Protein AF-A0A9N9IIT7-F1 (afdb_monomer)

Secondary structure (DSSP, 8-state):
-EEEE-HHHHHHSTTHHHHHHHHHHHTT-S-TT---EEE--TTHHHHHHH-TTS-HHHHHHHHHHHHHHHHHTTPEEE--GGGS-TT-SSHHHHHHHHHHHHHHHHTTT-S-EEEE--TTTS-----TT---

Radius of gyration: 14.27 Å; Cα contacts (8 Å, |Δi|>4): 153; chains: 1; bounding box: 38×34×34 Å

Structure (mmCIF, N/CA/C/O backbone):
data_AF-A0A9N9IIT7-F1
#
_entry.id   AF-A0A9N9IIT7-F1
#
loop_
_atom_site.group_PDB
_atom_site.id
_atom_site.type_symbol
_atom_site.label_atom_id
_atom_site.label_alt_id
_atom_site.label_comp_id
_atom_site.label_asym_id
_atom_site.label_entity_id
_atom_site.label_seq_id
_atom_site.pdbx_PDB_ins_code
_atom_site.Cartn_x
_atom_site.Cartn_y
_atom_site.Cartn_z
_atom_site.occupancy
_atom_site.B_iso_or_equiv
_atom_site.auth_seq_id
_atom_site.auth_comp_id
_atom_site.auth_asym_id
_atom_site.auth_atom_id
_atom_site.pdbx_PDB_model_num
ATOM 1 N N . GLY A 1 1 ? -7.795 1.533 10.669 1.00 76.94 1 GLY A N 1
ATOM 2 C CA . GLY A 1 1 ? -8.201 1.004 9.347 1.00 76.94 1 GLY A CA 1
ATOM 3 C C . GLY A 1 1 ? -7.106 0.129 8.768 1.00 76.94 1 GLY A C 1
ATOM 4 O O . GLY A 1 1 ? -6.193 -0.244 9.500 1.00 76.94 1 GLY A O 1
ATOM 5 N N . LEU A 1 2 ? -7.207 -0.245 7.498 1.00 82.62 2 LEU A N 1
ATOM 6 C CA . LEU A 1 2 ? -6.124 -0.860 6.728 1.00 82.62 2 LEU A CA 1
ATOM 7 C C . LEU A 1 2 ? -5.918 -0.042 5.454 1.00 82.62 2 LEU A C 1
ATOM 9 O O . LEU A 1 2 ? -6.888 0.209 4.743 1.00 82.62 2 LEU A O 1
ATOM 13 N N . VAL A 1 3 ? -4.682 0.350 5.171 1.00 81.50 3 VAL A N 1
ATOM 14 C CA . VAL A 1 3 ? -4.304 0.946 3.886 1.00 81.50 3 VAL A CA 1
ATOM 15 C C . VAL A 1 3 ? -3.269 0.061 3.199 1.00 81.50 3 VAL A C 1
ATOM 17 O O . VAL A 1 3 ? -2.358 -0.420 3.863 1.00 81.50 3 VAL A O 1
ATOM 20 N N . ALA A 1 4 ? -3.410 -0.179 1.902 1.00 86.12 4 ALA A N 1
ATOM 21 C CA . ALA A 1 4 ? -2.411 -0.835 1.063 1.00 86.12 4 ALA A CA 1
ATOM 22 C C . ALA A 1 4 ? -2.046 0.092 -0.097 1.00 86.12 4 ALA A C 1
ATOM 24 O O . ALA A 1 4 ? -2.926 0.757 -0.642 1.00 86.12 4 ALA A O 1
ATOM 25 N N . ILE A 1 5 ? -0.764 0.149 -0.455 1.00 82.25 5 ILE A N 1
ATOM 26 C CA . ILE A 1 5 ? -0.276 0.977 -1.560 1.00 82.25 5 ILE A CA 1
ATOM 27 C C . ILE A 1 5 ? 0.731 0.210 -2.414 1.00 82.25 5 ILE A C 1
ATOM 29 O O . ILE A 1 5 ? 1.648 -0.396 -1.861 1.00 82.25 5 ILE A O 1
ATOM 33 N N . THR A 1 6 ? 0.562 0.237 -3.737 1.00 84.44 6 THR A N 1
ATOM 34 C CA . THR A 1 6 ? 1.484 -0.423 -4.672 1.00 84.44 6 THR A CA 1
ATOM 35 C C . THR A 1 6 ? 2.755 0.398 -4.883 1.00 84.44 6 THR A C 1
ATOM 37 O O . THR A 1 6 ? 2.774 1.625 -4.718 1.00 84.44 6 THR A O 1
ATOM 40 N N . SER A 1 7 ? 3.838 -0.264 -5.296 1.00 80.19 7 SER A N 1
ATOM 41 C CA . SER A 1 7 ? 5.079 0.420 -5.682 1.00 80.19 7 SER A CA 1
ATOM 42 C C . SER A 1 7 ? 4.861 1.406 -6.836 1.00 80.19 7 SER A C 1
ATOM 44 O O . SER A 1 7 ? 5.379 2.522 -6.792 1.00 80.19 7 SER A O 1
ATOM 46 N N . ALA A 1 8 ? 4.045 1.045 -7.830 1.00 78.56 8 ALA A N 1
ATOM 47 C CA . ALA A 1 8 ? 3.706 1.912 -8.958 1.00 78.56 8 ALA A CA 1
ATOM 48 C C . ALA A 1 8 ? 3.023 3.216 -8.505 1.00 78.56 8 ALA A C 1
ATOM 50 O O . ALA A 1 8 ? 3.427 4.303 -8.924 1.00 78.56 8 ALA A O 1
ATOM 51 N N . ALA A 1 9 ? 2.051 3.135 -7.589 1.00 78.69 9 ALA A N 1
ATOM 52 C CA . ALA A 1 9 ? 1.364 4.310 -7.053 1.00 78.69 9 ALA A CA 1
ATOM 53 C C . ALA A 1 9 ? 2.315 5.251 -6.293 1.00 78.69 9 ALA A C 1
ATOM 55 O O . ALA A 1 9 ? 2.225 6.473 -6.443 1.00 78.69 9 ALA A O 1
ATOM 56 N N . LEU A 1 10 ? 3.260 4.689 -5.530 1.00 78.50 10 LEU A N 1
ATOM 57 C CA . LEU A 1 10 ? 4.306 5.452 -4.839 1.00 78.50 10 LEU A CA 1
ATOM 58 C C . LEU A 1 10 ? 5.263 6.162 -5.800 1.00 78.50 10 LEU A C 1
ATOM 60 O O . LEU A 1 10 ? 5.698 7.276 -5.522 1.00 78.50 10 LEU A O 1
ATOM 64 N N . LEU A 1 11 ? 5.619 5.520 -6.912 1.00 76.50 11 LEU A N 1
ATOM 65 C CA . LEU A 1 11 ? 6.559 6.074 -7.890 1.00 76.50 11 LEU A CA 1
ATOM 66 C C . LEU A 1 11 ? 5.919 7.166 -8.756 1.00 76.50 11 LEU A C 1
ATOM 68 O O . LEU A 1 11 ? 6.586 8.150 -9.089 1.00 76.50 11 LEU A O 1
ATOM 72 N N . ASN A 1 12 ? 4.642 6.995 -9.105 1.00 73.31 12 ASN A N 1
ATOM 73 C CA . ASN A 1 12 ? 3.912 7.888 -10.005 1.00 73.31 12 ASN A CA 1
ATOM 74 C C . ASN A 1 12 ? 3.328 9.119 -9.300 1.00 73.31 12 ASN A C 1
ATOM 76 O O . ASN A 1 12 ? 3.067 10.127 -9.955 1.00 73.31 12 ASN A O 1
ATOM 80 N N . THR A 1 13 ? 3.149 9.066 -7.979 1.00 67.94 13 THR 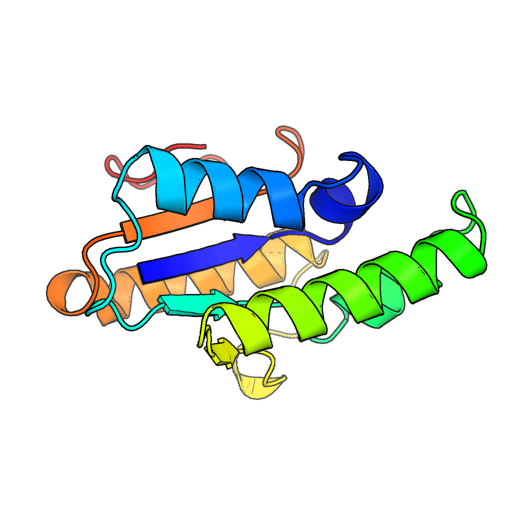A N 1
ATOM 81 C CA . THR A 1 13 ? 2.548 10.162 -7.213 1.00 67.94 13 THR A CA 1
ATOM 82 C C . THR A 1 13 ? 3.598 10.808 -6.317 1.00 67.94 13 THR A C 1
ATOM 84 O O . THR A 1 13 ? 4.031 10.245 -5.314 1.00 67.94 13 THR A O 1
ATOM 87 N N . GLU A 1 14 ? 4.023 12.019 -6.668 1.00 63.97 14 GLU A N 1
ATOM 88 C CA . GLU A 1 14 ? 4.897 12.808 -5.802 1.00 63.97 14 GLU A CA 1
ATOM 89 C C . GLU A 1 14 ? 4.161 13.155 -4.500 1.00 63.97 14 GLU A C 1
ATOM 91 O O . GLU A 1 14 ? 2.992 13.546 -4.528 1.00 63.97 14 GLU A O 1
ATOM 96 N N . GLU A 1 15 ? 4.820 12.949 -3.356 1.00 67.62 15 GLU A N 1
ATOM 97 C CA . GLU A 1 15 ? 4.206 13.071 -2.026 1.00 67.62 15 GLU A CA 1
ATOM 98 C C . GLU A 1 15 ? 2.958 12.180 -1.824 1.00 67.62 15 GLU A C 1
ATOM 100 O O . GLU A 1 15 ? 2.092 12.529 -1.019 1.00 67.62 15 GLU A O 1
ATOM 105 N N . ALA A 1 16 ? 2.822 11.041 -2.531 1.00 68.31 16 ALA A N 1
ATOM 106 C CA . ALA A 1 16 ? 1.650 10.154 -2.418 1.00 68.31 16 ALA A CA 1
ATOM 107 C C . ALA A 1 16 ? 1.302 9.884 -0.956 1.00 68.31 16 ALA A C 1
ATOM 109 O O . ALA A 1 16 ? 0.183 10.097 -0.508 1.00 68.31 16 ALA A O 1
ATOM 110 N N . ILE A 1 17 ? 2.316 9.467 -0.206 1.00 68.88 17 ILE A N 1
ATOM 111 C CA . ILE A 1 17 ? 2.229 9.048 1.186 1.00 68.88 17 ILE A CA 1
ATOM 112 C C . ILE A 1 17 ? 1.724 10.196 2.045 1.00 68.88 17 ILE A C 1
ATOM 114 O O . ILE A 1 17 ? 0.725 10.052 2.749 1.00 68.88 17 ILE A O 1
ATOM 118 N N . LYS A 1 18 ? 2.393 11.346 1.953 1.00 69.19 18 LYS A N 1
ATOM 119 C CA . LYS A 1 18 ? 2.008 12.554 2.670 1.00 69.19 18 LYS A CA 1
ATOM 120 C C . LYS A 1 18 ? 0.575 12.962 2.332 1.00 69.19 18 LYS A C 1
ATOM 122 O O . LYS A 1 18 ? -0.218 13.113 3.250 1.00 69.19 18 LYS A O 1
ATOM 127 N N . ARG A 1 19 ? 0.198 13.018 1.051 1.00 70.38 19 ARG A N 1
ATOM 128 C CA . ARG A 1 19 ? -1.164 13.377 0.614 1.00 70.38 19 ARG A CA 1
ATOM 129 C C . ARG A 1 19 ? -2.227 12.396 1.092 1.00 70.38 19 ARG A C 1
ATOM 131 O O . ARG A 1 19 ? -3.286 12.826 1.528 1.00 70.38 19 ARG A O 1
ATOM 138 N N . ILE A 1 20 ? -1.962 11.095 1.030 1.00 69.56 20 ILE A N 1
ATOM 139 C CA . ILE A 1 20 ? -2.881 10.050 1.500 1.00 69.56 20 ILE A CA 1
ATOM 140 C C . ILE A 1 20 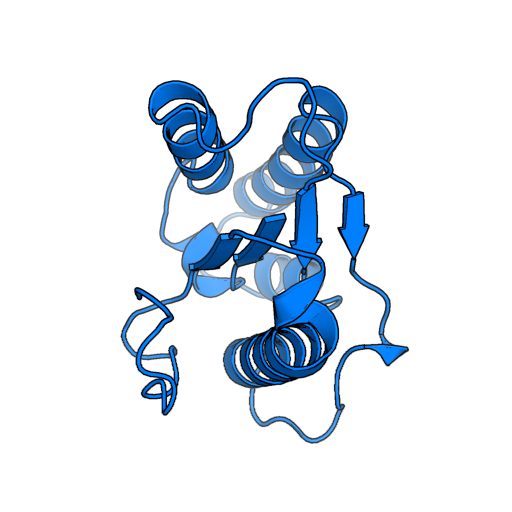? -3.163 10.239 2.983 1.00 69.56 20 ILE A C 1
ATOM 142 O O . ILE A 1 20 ? -4.314 10.234 3.418 1.00 69.56 20 ILE A O 1
ATOM 146 N N . PHE A 1 21 ? -2.109 10.448 3.761 1.00 68.12 21 PHE A N 1
ATOM 147 C CA . PHE A 1 21 ? -2.253 10.649 5.187 1.00 68.12 21 PHE A CA 1
ATOM 148 C C . PHE A 1 21 ? -2.852 12.016 5.539 1.00 68.12 21 PHE A C 1
ATOM 150 O O . PHE A 1 21 ? -3.656 12.081 6.464 1.00 68.12 21 PHE A O 1
ATOM 157 N N . ASP A 1 22 ? -2.552 13.071 4.779 1.00 71.38 22 ASP A N 1
ATOM 158 C CA . ASP A 1 22 ? -3.178 14.389 4.932 1.00 71.38 22 ASP A CA 1
ATOM 159 C C . ASP A 1 22 ? -4.682 14.317 4.629 1.00 71.38 22 ASP A C 1
ATOM 161 O O . ASP A 1 22 ? -5.485 14.871 5.374 1.00 71.38 22 ASP A O 1
ATOM 165 N N . ILE A 1 23 ? -5.096 13.583 3.588 1.00 66.31 23 ILE A N 1
ATOM 166 C CA . ILE A 1 23 ? -6.513 13.321 3.288 1.00 66.31 23 ILE A CA 1
ATOM 167 C C . ILE A 1 23 ? -7.162 12.573 4.450 1.00 66.31 23 ILE A C 1
ATOM 169 O O . ILE A 1 23 ? -8.259 12.930 4.881 1.00 66.31 23 ILE A O 1
ATOM 173 N N . PHE A 1 24 ? -6.498 11.548 4.982 1.00 66.50 24 PHE A N 1
ATOM 174 C CA . PHE A 1 24 ? -7.030 10.793 6.109 1.00 66.50 24 PHE A CA 1
ATOM 175 C C . PHE A 1 24 ? -7.198 11.646 7.374 1.00 66.50 24 PHE A C 1
ATOM 177 O O . PHE A 1 24 ? -8.160 11.448 8.121 1.00 66.50 24 PHE A O 1
ATOM 184 N N . GLU A 1 25 ? -6.302 12.601 7.597 1.00 65.31 25 GLU A N 1
ATOM 185 C CA . GLU A 1 25 ? -6.338 13.548 8.710 1.00 65.31 25 GLU A CA 1
ATOM 186 C C . GLU A 1 25 ? -7.426 14.619 8.506 1.00 65.31 25 GLU A C 1
ATOM 188 O O . GLU A 1 25 ? -8.296 14.800 9.361 1.00 65.31 25 GLU A O 1
ATOM 193 N N . GLN A 1 26 ? -7.473 15.254 7.329 1.00 65.12 26 GLN A N 1
ATOM 194 C CA . GLN A 1 26 ? -8.459 16.285 6.973 1.00 65.12 26 GLN A CA 1
ATOM 195 C C . GLN A 1 26 ? -9.895 15.759 6.980 1.00 65.12 26 GLN A C 1
ATOM 197 O O . GLN A 1 26 ? -10.804 16.419 7.486 1.00 65.12 26 GLN A O 1
ATOM 202 N N . GLN A 1 27 ? -10.109 14.550 6.460 1.00 57.75 27 GLN A N 1
ATOM 203 C CA . GLN A 1 27 ? -11.422 13.904 6.437 1.00 57.75 27 GLN A CA 1
ATOM 204 C C . GLN A 1 27 ? -11.821 13.332 7.810 1.00 57.75 27 GLN A C 1
ATOM 206 O O . GLN A 1 27 ? -12.879 12.712 7.937 1.00 57.75 27 GLN A O 1
ATOM 211 N N . LYS A 1 28 ? -10.988 13.513 8.852 1.00 59.41 28 LYS A N 1
ATOM 212 C CA . LYS A 1 28 ? -11.154 12.916 10.191 1.00 59.41 28 LYS A CA 1
ATOM 213 C C . LYS A 1 28 ? -11.351 11.393 10.134 1.00 59.41 28 LYS A C 1
ATOM 215 O O . LYS A 1 28 ? -12.029 10.815 10.988 1.00 59.41 28 LYS A O 1
ATOM 220 N N . ILE A 1 29 ? -10.790 10.753 9.105 1.00 58.66 29 ILE A N 1
ATOM 221 C CA . ILE A 1 29 ? -10.831 9.303 8.871 1.00 58.66 29 ILE A CA 1
ATOM 222 C C . ILE A 1 29 ? -9.857 8.614 9.834 1.00 58.66 29 ILE A C 1
ATOM 224 O O . ILE A 1 29 ? -10.193 7.594 10.445 1.00 58.66 29 ILE A O 1
ATOM 228 N N . ILE A 1 30 ? -8.677 9.206 10.033 1.00 55.78 30 ILE A N 1
ATOM 229 C CA . ILE A 1 30 ? -7.815 8.927 11.182 1.00 55.78 30 ILE A CA 1
ATOM 230 C C . ILE A 1 30 ? -8.250 9.880 12.299 1.00 55.78 30 ILE A C 1
ATOM 232 O O . ILE A 1 30 ? -7.906 11.055 12.301 1.00 55.78 30 ILE A O 1
ATOM 236 N N . ARG A 1 31 ? -9.060 9.383 13.234 1.00 51.84 31 ARG A N 1
ATOM 237 C CA . ARG A 1 31 ? -9.183 10.002 14.559 1.00 51.84 31 ARG A CA 1
ATOM 238 C C . ARG A 1 31 ? -7.977 9.583 15.405 1.00 51.84 31 ARG A C 1
ATOM 240 O O . ARG A 1 31 ? -7.458 8.485 15.203 1.00 51.84 31 ARG A O 1
ATOM 247 N N . ASP A 1 32 ? -7.581 10.418 16.365 1.00 51.88 32 ASP A N 1
ATOM 248 C CA . ASP A 1 32 ? -6.448 10.193 17.287 1.00 51.88 32 ASP A CA 1
ATOM 249 C C . ASP A 1 32 ? -6.518 8.875 18.098 1.00 51.88 32 ASP A C 1
ATOM 251 O O . ASP A 1 32 ? -5.547 8.486 18.746 1.00 51.88 32 ASP A O 1
ATOM 255 N N . ASP A 1 33 ? -7.650 8.166 18.059 1.00 50.94 33 ASP A N 1
ATOM 256 C CA . ASP A 1 33 ? -7.919 6.893 18.736 1.00 50.94 33 ASP A CA 1
ATOM 257 C C . ASP A 1 33 ? -7.848 5.652 17.816 1.00 50.94 33 ASP A C 1
ATOM 259 O O . ASP A 1 33 ? -7.947 4.513 18.284 1.00 50.94 33 ASP A O 1
ATOM 263 N N . GLY A 1 34 ? -7.684 5.831 16.501 1.00 56.44 34 GLY A N 1
ATOM 264 C CA . GLY A 1 34 ? -7.800 4.753 15.524 1.00 56.44 34 GLY A CA 1
ATOM 265 C C . GLY A 1 34 ? -6.490 4.005 15.275 1.00 56.44 34 GLY A C 1
ATOM 266 O O . GLY A 1 34 ? -5.586 4.535 14.640 1.00 56.44 34 GLY A O 1
ATOM 267 N N . ASN A 1 35 ? -6.419 2.723 15.645 1.00 71.06 35 ASN A N 1
ATOM 268 C CA . ASN A 1 35 ? -5.347 1.830 15.187 1.00 71.06 35 ASN A CA 1
ATOM 269 C C . ASN A 1 35 ? -5.430 1.652 13.654 1.00 71.06 35 ASN A C 1
ATOM 271 O O . ASN A 1 35 ? -6.357 1.018 13.123 1.00 71.06 35 ASN A O 1
ATOM 275 N N . TRP A 1 36 ? -4.480 2.241 12.927 1.00 76.25 36 TRP A N 1
ATOM 276 C CA . TRP A 1 36 ? -4.294 2.051 11.490 1.00 76.25 36 TRP A CA 1
ATOM 277 C C . TRP A 1 36 ? -3.094 1.157 11.223 1.00 76.25 36 TRP A C 1
ATOM 279 O O . TRP A 1 36 ? -2.017 1.367 11.776 1.00 76.25 36 TRP A O 1
ATOM 289 N N . ASP A 1 37 ? -3.295 0.189 10.332 1.00 80.44 37 ASP A N 1
ATOM 290 C CA . ASP A 1 37 ? -2.200 -0.588 9.779 1.00 80.44 37 ASP A CA 1
ATOM 291 C C . ASP A 1 37 ? -2.009 -0.225 8.307 1.00 80.44 37 ASP A C 1
ATOM 293 O O . ASP A 1 37 ? -2.980 -0.002 7.578 1.00 80.44 37 ASP A O 1
ATOM 297 N N . MET A 1 38 ? -0.756 -0.216 7.876 1.00 82.19 38 MET A N 1
ATOM 298 C CA . MET A 1 38 ? -0.354 -0.066 6.488 1.00 82.19 38 MET A CA 1
ATOM 299 C C . MET A 1 38 ? 0.207 -1.399 6.003 1.00 82.19 38 MET A C 1
ATOM 301 O O . MET A 1 38 ? 1.223 -1.866 6.511 1.00 82.19 38 MET A O 1
ATOM 305 N N . LEU A 1 39 ? -0.466 -2.027 5.046 1.00 81.94 39 LEU A N 1
ATOM 306 C CA . LEU A 1 39 ? 0.019 -3.209 4.352 1.00 81.94 39 LEU A CA 1
ATOM 307 C C . LEU A 1 39 ? 0.980 -2.769 3.250 1.00 81.94 39 LEU A C 1
ATOM 309 O O . LEU A 1 39 ? 0.618 -1.992 2.368 1.00 81.94 39 LEU A O 1
ATOM 313 N N . VAL A 1 40 ? 2.204 -3.273 3.320 1.00 79.50 40 VAL A N 1
ATOM 314 C CA . VAL A 1 40 ? 3.274 -2.937 2.387 1.00 79.50 40 VAL A CA 1
ATOM 315 C C . VAL A 1 40 ? 3.875 -4.236 1.884 1.00 79.50 40 VAL A C 1
ATOM 317 O O . VAL A 1 40 ? 4.291 -5.067 2.696 1.00 79.50 40 VAL A O 1
ATOM 320 N N . HIS A 1 41 ? 3.928 -4.422 0.564 1.00 80.25 41 HIS A N 1
ATOM 321 C CA . HIS A 1 41 ? 4.577 -5.602 0.002 1.00 80.25 41 HIS A CA 1
ATOM 322 C C . HIS A 1 41 ? 6.066 -5.615 0.409 1.00 80.25 41 HIS A C 1
ATOM 324 O O . HIS A 1 41 ? 6.708 -4.562 0.367 1.00 80.25 41 HIS A O 1
ATOM 330 N N . PRO A 1 42 ? 6.661 -6.757 0.804 1.00 71.50 42 PRO A N 1
ATOM 331 C CA . PRO A 1 42 ? 8.066 -6.808 1.217 1.00 71.50 42 PRO A CA 1
ATOM 332 C C . PRO A 1 42 ? 8.996 -6.336 0.095 1.00 71.50 42 PRO A C 1
ATOM 334 O O . PRO A 1 42 ? 9.966 -5.619 0.335 1.00 71.50 42 PRO A O 1
ATOM 337 N N . GLU A 1 43 ? 8.624 -6.668 -1.139 1.00 71.75 43 GLU A N 1
ATOM 338 C CA . GLU A 1 43 ? 9.347 -6.280 -2.346 1.00 71.75 43 GLU A CA 1
ATOM 339 C C . GLU A 1 43 ? 9.077 -4.832 -2.761 1.00 71.75 43 GLU A C 1
ATOM 341 O O . GLU A 1 43 ? 9.679 -4.381 -3.720 1.00 71.75 43 GLU A O 1
ATOM 346 N N . ILE A 1 44 ? 8.229 -4.054 -2.070 1.00 71.56 44 ILE A N 1
ATOM 347 C CA . ILE A 1 44 ? 7.964 -2.662 -2.478 1.00 71.56 44 ILE A CA 1
ATOM 348 C C . ILE A 1 44 ? 9.267 -1.859 -2.532 1.00 71.56 44 ILE A C 1
ATOM 350 O O . ILE A 1 44 ? 9.469 -1.050 -3.430 1.00 71.56 44 ILE A O 1
ATOM 354 N N . ILE A 1 45 ? 10.171 -2.103 -1.576 1.00 62.75 45 ILE A N 1
ATOM 355 C CA . ILE A 1 45 ? 11.461 -1.418 -1.488 1.00 62.75 45 ILE A CA 1
ATOM 356 C C . ILE A 1 45 ? 12.355 -1.891 -2.632 1.00 62.75 45 ILE A C 1
ATOM 358 O O . ILE A 1 45 ? 13.000 -1.069 -3.274 1.00 62.75 45 ILE A O 1
ATOM 362 N N . GLU A 1 46 ? 12.363 -3.192 -2.914 1.00 66.00 46 GLU A N 1
ATOM 363 C CA . GLU A 1 46 ? 13.145 -3.778 -4.003 1.00 66.00 46 GLU A CA 1
ATOM 364 C C . GLU A 1 46 ? 12.635 -3.314 -5.373 1.00 66.00 46 GLU A C 1
ATOM 366 O O . GLU A 1 46 ? 13.442 -2.931 -6.211 1.00 66.00 46 GLU A O 1
ATOM 371 N N . ASN A 1 47 ? 11.320 -3.212 -5.564 1.00 68.62 47 ASN A N 1
ATOM 372 C CA . ASN A 1 47 ? 10.664 -2.725 -6.777 1.00 68.62 47 ASN A CA 1
ATOM 373 C C . ASN A 1 47 ? 10.886 -1.225 -6.978 1.00 68.62 47 ASN A C 1
ATOM 375 O O . ASN A 1 47 ? 11.223 -0.794 -8.082 1.00 68.62 47 ASN A O 1
ATOM 379 N N . ILE A 1 48 ? 10.799 -0.428 -5.905 1.00 65.62 48 ILE A N 1
ATOM 380 C CA . ILE A 1 48 ? 11.178 0.9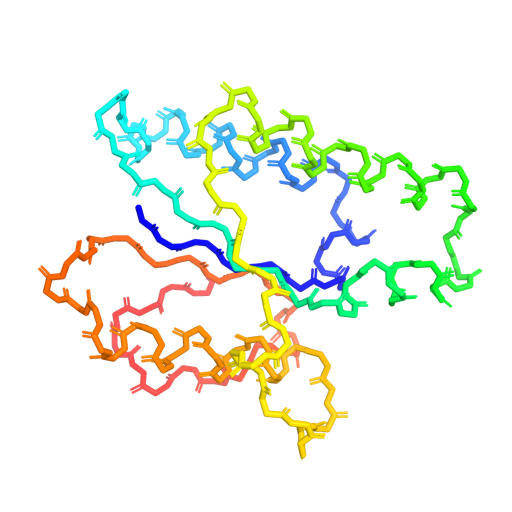88 -5.934 1.00 65.62 48 ILE A CA 1
ATOM 381 C C . ILE A 1 48 ? 12.651 1.107 -6.332 1.00 65.62 48 ILE A C 1
ATOM 383 O O . ILE A 1 48 ? 12.947 1.848 -7.261 1.00 65.62 48 ILE A O 1
ATOM 387 N N . ILE A 1 49 ? 13.566 0.349 -5.709 1.00 59.47 49 ILE A N 1
ATOM 388 C CA . ILE A 1 49 ? 15.009 0.326 -6.028 1.00 59.47 49 ILE A CA 1
ATOM 389 C C . ILE A 1 49 ? 15.286 -0.209 -7.444 1.00 59.47 49 ILE A C 1
ATOM 391 O O . ILE A 1 49 ? 16.242 0.229 -8.085 1.00 59.47 49 ILE A O 1
ATOM 395 N N . ALA A 1 50 ? 14.470 -1.116 -7.969 1.00 63.91 50 ALA A N 1
ATOM 396 C CA . ALA A 1 50 ? 14.610 -1.678 -9.309 1.00 63.91 50 ALA A CA 1
ATOM 397 C C . ALA A 1 50 ? 14.040 -0.764 -10.406 1.00 63.91 50 ALA A C 1
ATOM 399 O O . ALA A 1 50 ? 14.397 -0.936 -11.574 1.00 63.91 50 ALA A O 1
ATOM 400 N N . ALA A 1 51 ? 13.224 0.240 -10.059 1.00 66.88 51 ALA A N 1
ATOM 401 C CA . ALA A 1 51 ? 12.693 1.222 -11.000 1.00 66.88 51 ALA A CA 1
ATOM 402 C C . ALA A 1 51 ? 13.832 2.068 -11.600 1.00 66.88 51 ALA A C 1
ATOM 404 O O . ALA A 1 51 ? 14.241 3.092 -11.049 1.00 66.88 51 ALA A O 1
ATOM 405 N N . LYS A 1 52 ? 14.370 1.621 -12.743 1.00 61.03 52 LYS A N 1
ATOM 406 C CA . LYS A 1 52 ? 15.497 2.256 -13.458 1.00 61.03 52 LYS A CA 1
ATOM 407 C C . LYS A 1 52 ? 15.168 3.647 -14.004 1.00 61.03 52 LYS A C 1
ATOM 409 O O . LYS A 1 52 ? 16.077 4.413 -14.300 1.00 61.03 52 LYS A O 1
ATOM 414 N N . HIS A 1 53 ? 13.883 3.970 -14.124 1.00 62.38 53 HIS A N 1
ATOM 415 C CA . HIS A 1 53 ? 13.393 5.265 -14.599 1.00 62.38 53 HIS A CA 1
ATOM 416 C C . HIS A 1 53 ? 13.346 6.340 -13.499 1.00 62.38 53 HIS A C 1
ATOM 418 O O . HIS A 1 53 ? 13.029 7.491 -13.786 1.00 62.38 53 HIS A O 1
ATOM 424 N N . VAL A 1 54 ? 13.677 5.988 -12.250 1.00 62.03 54 VAL A N 1
ATOM 425 C CA . VAL A 1 54 ? 13.661 6.896 -11.098 1.00 62.03 54 VAL A CA 1
ATOM 426 C C . VAL A 1 54 ? 15.057 6.956 -10.477 1.00 62.03 54 VAL A C 1
ATOM 428 O O . VAL A 1 54 ? 15.678 5.926 -10.215 1.00 62.03 54 VAL A O 1
ATOM 431 N N . ASN A 1 55 ? 15.574 8.167 -10.245 1.00 71.44 55 ASN A N 1
ATOM 432 C CA . ASN A 1 55 ? 16.905 8.360 -9.663 1.00 71.44 55 ASN A CA 1
ATOM 433 C C . ASN A 1 55 ? 16.993 7.728 -8.252 1.00 71.44 55 ASN A C 1
ATOM 435 O O . ASN A 1 55 ? 16.036 7.768 -7.480 1.00 71.44 55 ASN A O 1
ATOM 439 N N . LEU A 1 56 ? 18.150 7.148 -7.907 1.00 68.62 56 LEU A N 1
ATOM 440 C CA . LEU A 1 56 ? 18.458 6.525 -6.612 1.00 68.62 56 LEU A CA 1
ATOM 441 C C . LEU A 1 56 ? 18.086 7.403 -5.413 1.00 68.62 56 LEU A C 1
ATOM 443 O O . LEU A 1 56 ? 17.516 6.894 -4.454 1.00 68.62 56 LEU A O 1
ATOM 447 N N . GLU A 1 57 ? 18.334 8.707 -5.496 1.00 72.62 57 GLU A N 1
ATOM 448 C CA . GLU A 1 57 ? 18.002 9.661 -4.435 1.00 72.62 57 GLU A CA 1
ATOM 449 C C . GLU A 1 57 ? 16.490 9.735 -4.167 1.00 72.62 57 GLU A C 1
ATOM 451 O O . GLU A 1 57 ? 16.053 9.624 -3.023 1.00 72.62 57 GLU A O 1
ATOM 456 N N . LYS A 1 58 ? 15.672 9.787 -5.228 1.00 69.75 58 LYS A N 1
ATOM 457 C CA . LYS A 1 58 ? 14.203 9.779 -5.122 1.00 69.75 58 LYS A CA 1
ATOM 458 C C . LYS A 1 58 ? 13.684 8.457 -4.540 1.00 69.75 58 LYS A C 1
ATOM 460 O O . LYS A 1 58 ? 12.744 8.454 -3.753 1.00 69.75 58 LYS A O 1
ATOM 465 N N . ARG A 1 59 ? 14.337 7.336 -4.857 1.00 68.50 59 ARG A N 1
ATOM 466 C CA . ARG A 1 59 ? 13.989 5.998 -4.340 1.00 68.50 59 ARG A CA 1
ATOM 467 C C . ARG A 1 59 ? 14.264 5.859 -2.838 1.00 68.50 59 ARG A C 1
ATOM 469 O O . ARG A 1 59 ? 13.411 5.371 -2.099 1.00 68.50 59 ARG A O 1
ATOM 476 N N . LEU A 1 60 ? 15.426 6.328 -2.381 1.00 69.94 60 LEU A N 1
ATOM 477 C CA . LEU A 1 60 ? 15.783 6.358 -0.957 1.00 69.94 60 LEU A CA 1
ATOM 478 C C . LEU A 1 60 ? 14.914 7.355 -0.175 1.00 69.94 60 LEU A C 1
ATOM 480 O O . LEU A 1 60 ? 14.495 7.054 0.945 1.00 69.94 60 LEU A O 1
ATOM 484 N N . GLY A 1 61 ? 14.583 8.495 -0.789 1.00 74.50 61 GLY A N 1
ATOM 485 C CA . GLY A 1 61 ? 13.657 9.484 -0.237 1.00 74.50 61 GLY A CA 1
ATOM 486 C C . GLY A 1 61 ? 12.270 8.903 0.037 1.00 74.50 61 GLY A C 1
ATOM 487 O O . GLY A 1 61 ? 11.772 9.028 1.153 1.00 74.50 61 GLY A O 1
ATOM 488 N N . LEU A 1 62 ? 11.691 8.176 -0.926 1.00 73.56 62 LEU A N 1
ATOM 489 C CA . LEU A 1 62 ? 10.383 7.527 -0.764 1.00 73.56 62 LEU A CA 1
ATOM 490 C C . LEU A 1 62 ? 10.384 6.497 0.373 1.00 73.56 62 LEU A C 1
ATOM 492 O O . LEU A 1 62 ? 9.464 6.471 1.187 1.00 73.56 62 LEU A O 1
ATOM 496 N N . GLN A 1 63 ? 11.433 5.676 0.487 1.00 73.94 63 GLN A N 1
ATOM 497 C CA . GLN A 1 63 ? 11.543 4.708 1.584 1.00 73.94 63 GLN A CA 1
ATOM 498 C C . GLN A 1 63 ? 11.575 5.399 2.956 1.00 73.94 63 GLN A C 1
ATOM 500 O O . GLN A 1 63 ? 10.931 4.938 3.904 1.00 73.94 63 GLN A O 1
ATOM 505 N N . HIS A 1 64 ? 12.350 6.478 3.069 1.00 79.00 64 HIS A N 1
ATOM 506 C CA . HIS A 1 64 ? 12.436 7.270 4.290 1.00 79.00 64 HIS A CA 1
ATOM 507 C C . HIS A 1 64 ? 11.084 7.919 4.620 1.00 79.00 64 HIS A C 1
ATOM 509 O O . HIS A 1 64 ? 10.632 7.850 5.762 1.00 79.00 64 HIS A O 1
ATOM 515 N N . GLU A 1 65 ? 10.391 8.455 3.614 1.00 76.38 65 GLU A N 1
ATOM 516 C CA . GLU A 1 65 ? 9.075 9.080 3.757 1.00 76.38 65 GLU A CA 1
ATOM 517 C C . GLU A 1 65 ? 8.008 8.098 4.268 1.00 76.38 65 GLU A C 1
ATOM 519 O O . GLU A 1 65 ? 7.274 8.455 5.192 1.00 76.38 65 GLU A O 1
ATOM 524 N N . VAL A 1 66 ? 7.950 6.857 3.752 1.00 75.94 66 VAL A N 1
ATOM 525 C CA . VAL A 1 66 ? 7.039 5.805 4.264 1.00 75.94 66 VAL A CA 1
ATOM 526 C C . VAL A 1 66 ? 7.260 5.592 5.760 1.00 75.94 66 VAL A C 1
ATOM 528 O O . VAL A 1 66 ? 6.312 5.600 6.546 1.00 75.94 66 VAL A O 1
ATOM 531 N N . LYS A 1 67 ? 8.519 5.377 6.155 1.00 76.31 67 LYS A N 1
ATOM 532 C CA . LYS A 1 67 ? 8.874 5.007 7.529 1.00 76.31 67 LYS A CA 1
ATOM 533 C C . LYS A 1 67 ? 8.603 6.145 8.505 1.00 76.31 67 LYS A C 1
ATOM 535 O O . LYS A 1 67 ? 8.008 5.904 9.555 1.00 76.31 67 LYS A O 1
ATOM 540 N N . GLU A 1 68 ? 9.000 7.366 8.158 1.00 80.50 68 GLU A N 1
ATOM 541 C CA . GLU A 1 68 ? 8.812 8.525 9.031 1.00 80.50 68 GLU A CA 1
ATOM 542 C C . GLU A 1 68 ? 7.335 8.903 9.168 1.00 80.50 68 GLU A C 1
ATOM 544 O O . GLU A 1 68 ? 6.876 9.106 10.290 1.00 80.50 68 GLU A O 1
ATOM 549 N N . ASN A 1 69 ? 6.553 8.896 8.081 1.00 73.62 69 ASN A N 1
ATOM 550 C CA . ASN A 1 69 ? 5.114 9.163 8.172 1.00 73.62 69 ASN A CA 1
ATOM 551 C C . ASN A 1 69 ? 4.386 8.106 9.008 1.00 73.62 69 ASN A C 1
ATOM 553 O O . ASN A 1 69 ? 3.575 8.453 9.868 1.00 73.62 69 ASN A O 1
ATOM 557 N N . ALA A 1 70 ? 4.696 6.823 8.796 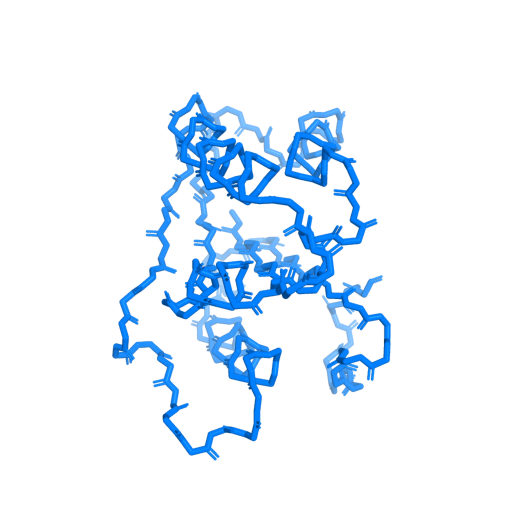1.00 74.44 70 ALA A N 1
ATOM 558 C CA . ALA A 1 70 ? 4.097 5.750 9.580 1.00 74.44 70 ALA A CA 1
ATOM 559 C C . ALA A 1 70 ? 4.432 5.894 11.073 1.00 74.44 70 ALA A C 1
ATOM 561 O O . ALA A 1 70 ? 3.552 5.766 11.924 1.00 74.44 70 ALA A O 1
ATOM 562 N N . LYS A 1 71 ? 5.684 6.235 11.399 1.00 77.56 71 LYS A N 1
ATOM 563 C CA . LYS A 1 71 ? 6.139 6.465 12.774 1.00 77.56 71 LYS A CA 1
ATOM 564 C C . LYS A 1 71 ? 5.449 7.666 13.422 1.00 77.56 71 LYS A C 1
ATOM 566 O O . LYS A 1 71 ? 4.928 7.529 14.527 1.00 77.56 71 LYS A O 1
ATOM 571 N N . GLN A 1 72 ? 5.424 8.817 12.750 1.00 74.06 72 GLN A N 1
ATOM 572 C CA . GLN A 1 72 ? 4.801 10.046 13.259 1.00 74.06 72 GLN A CA 1
ATOM 573 C C . GLN A 1 72 ? 3.312 9.846 13.554 1.00 74.06 72 GLN A C 1
ATOM 575 O O . GLN A 1 72 ? 2.812 10.312 14.575 1.00 74.06 72 GLN A O 1
ATOM 580 N N . ARG A 1 73 ? 2.623 9.087 12.698 1.00 71.25 73 ARG A N 1
ATOM 581 C CA . ARG A 1 73 ? 1.173 8.870 12.767 1.00 71.25 73 ARG A CA 1
ATOM 582 C C . ARG A 1 73 ? 0.776 7.589 13.511 1.00 71.25 73 ARG A C 1
ATOM 584 O O . ARG A 1 73 ? -0.391 7.213 13.498 1.00 71.25 73 ARG A O 1
ATOM 591 N N . LYS A 1 74 ? 1.732 6.920 14.177 1.00 74.44 74 LYS A N 1
ATOM 592 C CA . LYS A 1 74 ? 1.540 5.659 14.929 1.00 74.44 74 LYS A CA 1
ATOM 593 C C . LYS A 1 74 ? 0.879 4.545 14.102 1.00 74.44 74 LYS A C 1
ATOM 595 O O . LYS A 1 74 ? 0.111 3.738 14.623 1.00 74.44 74 LYS A O 1
ATOM 600 N N . ILE A 1 75 ? 1.192 4.491 12.813 1.00 74.31 75 ILE A N 1
ATOM 601 C CA . ILE A 1 75 ? 0.668 3.497 11.880 1.00 74.31 75 ILE A CA 1
ATOM 602 C C . ILE A 1 75 ? 1.581 2.281 11.904 1.00 74.31 75 ILE A C 1
ATOM 604 O O . ILE A 1 75 ? 2.793 2.380 11.699 1.00 74.31 75 ILE A O 1
ATOM 608 N N . LYS A 1 76 ? 1.002 1.106 12.138 1.00 80.25 76 LYS A N 1
ATOM 609 C CA . LYS A 1 76 ? 1.764 -0.140 12.135 1.00 80.25 76 LYS A CA 1
ATOM 610 C C . LYS A 1 76 ? 1.958 -0.623 10.701 1.00 80.25 76 LYS A C 1
ATOM 612 O O . LYS A 1 76 ? 0.991 -0.871 9.987 1.00 80.25 76 LYS A O 1
ATOM 617 N N . ILE A 1 77 ? 3.207 -0.815 10.292 1.00 79.00 77 ILE A N 1
ATOM 618 C CA . ILE A 1 77 ? 3.523 -1.409 8.990 1.00 79.00 77 ILE A CA 1
ATOM 619 C C . ILE A 1 77 ? 3.421 -2.938 9.094 1.00 79.00 77 ILE A C 1
ATOM 621 O O . ILE A 1 77 ? 4.033 -3.554 9.968 1.00 79.00 77 ILE A O 1
ATOM 625 N N . LEU A 1 78 ? 2.645 -3.547 8.199 1.00 81.31 78 LEU A N 1
ATOM 626 C CA . LEU A 1 78 ? 2.524 -4.988 8.001 1.00 81.31 78 LEU A CA 1
ATOM 627 C C . LEU A 1 78 ? 3.258 -5.352 6.708 1.00 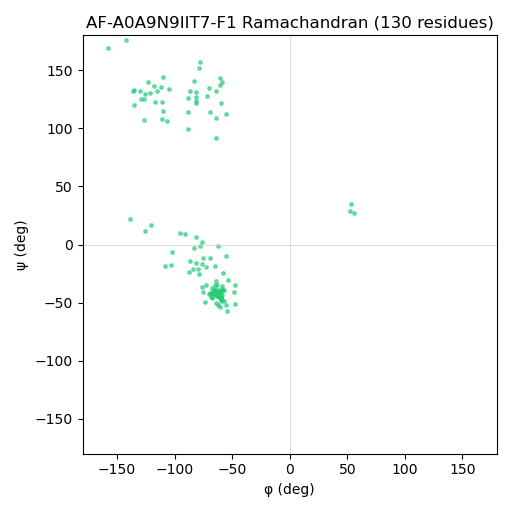81.31 78 LEU A C 1
ATOM 629 O O . LEU A 1 78 ? 2.777 -5.055 5.619 1.00 81.31 78 LEU A O 1
ATOM 633 N N . ASN A 1 79 ? 4.425 -5.980 6.831 1.00 77.69 79 ASN A N 1
ATOM 634 C CA . ASN A 1 79 ? 5.296 -6.322 5.699 1.00 77.69 79 ASN A CA 1
ATOM 635 C C . ASN A 1 79 ? 5.920 -7.724 5.824 1.00 77.69 79 ASN A C 1
ATOM 637 O O . ASN A 1 79 ? 6.974 -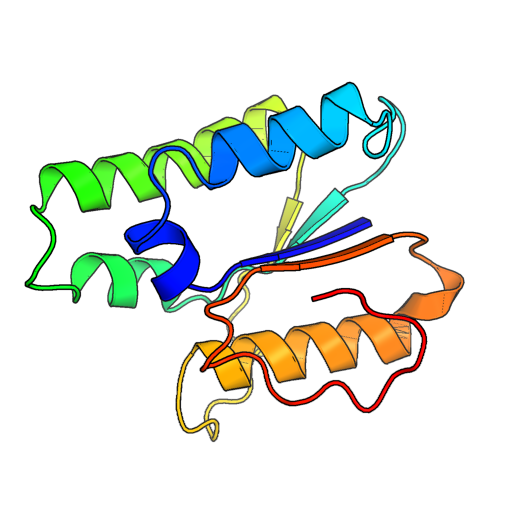7.998 5.254 1.00 77.69 79 ASN A O 1
ATOM 641 N N . HIS A 1 80 ? 5.315 -8.611 6.616 1.0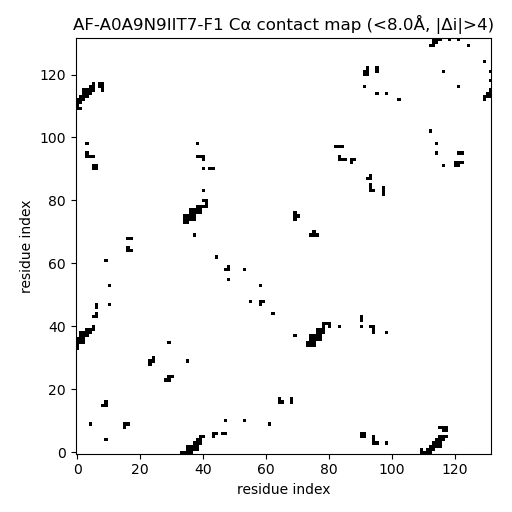0 75.75 80 HIS A N 1
ATOM 642 C CA . HIS A 1 80 ? 5.831 -9.966 6.790 1.00 75.75 80 HIS A CA 1
ATOM 643 C C . HIS A 1 80 ? 5.601 -10.784 5.516 1.00 75.75 80 HIS A C 1
ATOM 645 O O . HIS A 1 80 ? 4.470 -10.878 5.051 1.00 75.75 80 HIS A O 1
ATOM 651 N N . SER A 1 81 ? 6.653 -11.416 4.987 1.00 70.94 81 SER A N 1
ATOM 652 C CA . SER A 1 81 ? 6.594 -12.226 3.759 1.00 70.94 81 SER A CA 1
ATOM 653 C C . SER A 1 81 ? 5.591 -13.380 3.825 1.00 70.94 81 SER A C 1
ATOM 655 O O . SER A 1 81 ? 5.070 -13.784 2.798 1.00 70.94 81 SER A O 1
ATOM 657 N N . SER A 1 82 ? 5.262 -13.868 5.023 1.00 79.00 82 SER A N 1
ATOM 658 C CA . SER A 1 82 ? 4.229 -14.888 5.246 1.00 79.00 82 SER A CA 1
ATOM 659 C C . SER A 1 82 ? 2.796 -14.413 4.986 1.00 79.00 82 SER A C 1
ATOM 661 O O . SER A 1 82 ? 1.884 -15.236 4.980 1.00 79.00 82 SER A O 1
ATOM 663 N N . LEU A 1 83 ? 2.575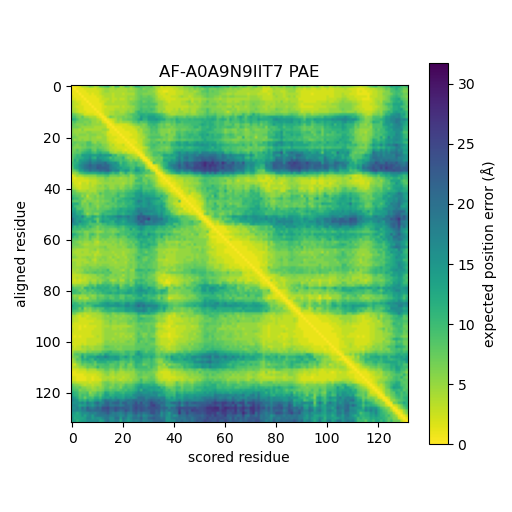 -13.105 4.825 1.00 76.94 83 LEU A N 1
ATOM 664 C CA . LEU A 1 83 ? 1.268 -12.555 4.468 1.00 76.94 83 LEU A CA 1
ATOM 665 C C . LEU A 1 83 ? 0.978 -12.674 2.969 1.00 76.94 83 LEU A C 1
ATOM 667 O O . LEU A 1 83 ? -0.190 -12.625 2.597 1.00 76.94 83 LEU A O 1
ATOM 671 N N . PHE A 1 84 ? 2.016 -12.824 2.146 1.00 79.44 84 PHE A N 1
ATOM 672 C CA . PHE A 1 84 ? 1.947 -12.715 0.695 1.00 79.44 84 PHE A CA 1
ATOM 673 C C . PHE A 1 84 ? 2.186 -14.079 0.048 1.00 79.44 84 PHE A C 1
ATOM 675 O O . PHE A 1 84 ? 3.103 -14.806 0.438 1.00 79.44 84 PHE A O 1
ATOM 682 N N . ASP A 1 85 ? 1.371 -14.417 -0.949 1.00 74.94 85 ASP A N 1
ATOM 683 C CA . ASP A 1 85 ? 1.563 -15.636 -1.732 1.00 74.94 85 ASP A CA 1
ATOM 684 C C . ASP A 1 85 ? 2.625 -15.404 -2.810 1.00 74.94 85 ASP A C 1
ATOM 686 O O . ASP A 1 85 ? 2.580 -14.426 -3.554 1.00 74.94 85 ASP A O 1
ATOM 690 N N . LYS A 1 86 ? 3.587 -16.327 -2.901 1.00 68.00 86 LYS A N 1
ATOM 691 C CA . LYS A 1 86 ? 4.723 -16.234 -3.836 1.00 68.00 86 LYS A CA 1
ATOM 692 C C . LYS A 1 86 ? 4.359 -16.534 -5.291 1.00 68.00 86 LYS A C 1
ATOM 694 O O . LYS A 1 86 ? 5.169 -16.282 -6.174 1.00 68.00 86 LYS A O 1
ATOM 699 N N . ASP A 1 87 ? 3.163 -17.064 -5.529 1.00 73.69 87 ASP A N 1
ATOM 700 C CA . ASP A 1 87 ? 2.719 -17.527 -6.848 1.00 73.69 87 ASP A CA 1
ATOM 701 C C . ASP A 1 87 ? 2.009 -16.431 -7.661 1.00 73.69 87 ASP A C 1
ATOM 703 O O . ASP A 1 87 ? 1.426 -16.695 -8.713 1.00 73.69 87 ASP A O 1
ATOM 707 N N . GLN A 1 88 ? 2.039 -15.189 -7.175 1.00 72.25 88 GLN A N 1
ATOM 708 C CA . GLN A 1 88 ? 1.363 -14.065 -7.808 1.00 72.25 88 GLN A CA 1
ATOM 709 C C . GLN A 1 88 ? 2.203 -13.464 -8.941 1.00 72.25 88 GLN A C 1
ATOM 711 O O . GLN A 1 88 ? 3.420 -13.333 -8.814 1.00 72.25 88 GLN A O 1
ATOM 716 N N . PRO A 1 89 ? 1.574 -13.068 -10.063 1.00 71.75 89 PRO A N 1
ATOM 717 C CA . PRO A 1 89 ? 2.298 -12.674 -11.270 1.00 71.75 89 PRO A CA 1
ATOM 718 C C . PRO A 1 89 ? 2.995 -11.312 -11.139 1.00 71.75 89 PRO A C 1
ATOM 720 O O . PRO A 1 89 ? 3.889 -11.013 -11.928 1.00 71.75 89 PRO A O 1
ATOM 723 N N . ASN A 1 90 ? 2.579 -10.474 -10.184 1.00 77.62 90 ASN A N 1
ATOM 724 C CA . ASN A 1 90 ? 3.217 -9.199 -9.868 1.00 77.62 90 ASN A CA 1
ATOM 725 C C . ASN A 1 90 ? 2.877 -8.731 -8.437 1.00 77.62 90 ASN A C 1
ATOM 727 O O . ASN A 1 90 ? 1.989 -9.276 -7.773 1.00 77.62 90 ASN A O 1
ATOM 731 N N . GLU A 1 91 ? 3.590 -7.697 -7.982 1.00 82.31 91 GLU A N 1
ATOM 732 C CA . GLU A 1 91 ? 3.429 -7.092 -6.653 1.00 82.31 91 GLU A CA 1
ATOM 733 C C . GLU A 1 91 ? 2.012 -6.568 -6.406 1.00 82.31 91 GLU A C 1
ATOM 735 O O . GLU A 1 91 ? 1.455 -6.817 -5.339 1.00 82.31 91 GLU A O 1
ATOM 740 N N . SER A 1 92 ? 1.411 -5.895 -7.389 1.00 80.81 92 SER A N 1
ATOM 741 C CA . SER A 1 92 ? 0.074 -5.306 -7.266 1.00 80.81 92 SER A CA 1
ATOM 742 C C . SER A 1 92 ? -0.999 -6.366 -7.004 1.00 80.81 92 SER A C 1
ATOM 744 O O . SER A 1 92 ? -1.805 -6.203 -6.088 1.00 80.81 92 SER A O 1
ATOM 746 N N . ASN A 1 93 ? -0.951 -7.499 -7.709 1.00 78.62 93 ASN A N 1
ATOM 747 C CA . ASN A 1 93 ? -1.854 -8.633 -7.493 1.00 78.62 93 ASN A CA 1
ATOM 748 C C . ASN A 1 93 ? -1.617 -9.298 -6.134 1.00 78.62 93 ASN A C 1
ATOM 750 O O . ASN A 1 93 ? -2.569 -9.561 -5.400 1.00 78.62 93 ASN A O 1
ATOM 754 N N . SER A 1 94 ? -0.353 -9.511 -5.762 1.00 84.81 94 SER A N 1
ATOM 755 C CA . SER A 1 94 ? 0.011 -10.070 -4.456 1.00 84.81 94 SER A CA 1
ATOM 756 C C . SER A 1 94 ? -0.484 -9.208 -3.295 1.00 84.81 94 SER A C 1
ATOM 758 O O . SER A 1 94 ? -1.096 -9.699 -2.336 1.00 84.81 94 SER A O 1
ATOM 760 N N . LEU A 1 95 ? -0.270 -7.895 -3.392 1.00 85.19 95 LEU A N 1
ATOM 761 C CA . LEU A 1 95 ? -0.720 -6.923 -2.410 1.00 85.19 95 LEU A CA 1
ATOM 762 C C . LEU A 1 95 ? -2.247 -6.867 -2.344 1.00 85.19 95 LEU A C 1
ATOM 764 O O . LEU A 1 95 ? -2.802 -6.848 -1.243 1.00 85.19 95 LEU A O 1
ATOM 768 N N . TYR A 1 96 ? -2.918 -6.882 -3.497 1.00 84.06 96 TYR A N 1
ATOM 769 C CA . TYR A 1 96 ? -4.374 -6.877 -3.591 1.00 84.06 96 TYR A CA 1
ATOM 770 C C . TYR A 1 96 ? -4.998 -8.116 -2.948 1.00 84.06 96 TYR A C 1
ATOM 772 O O . TYR A 1 96 ? -5.853 -7.983 -2.074 1.00 84.06 96 TYR A O 1
ATOM 780 N N . GLU A 1 97 ? -4.557 -9.322 -3.308 1.00 83.88 97 GLU A N 1
ATOM 781 C CA . GLU A 1 97 ? -5.122 -10.545 -2.733 1.00 83.88 97 GLU A CA 1
ATOM 782 C C . GLU A 1 97 ? -4.908 -10.608 -1.222 1.00 83.88 97 GLU A C 1
ATOM 784 O O . GLU A 1 97 ? -5.789 -11.018 -0.464 1.00 83.88 97 GLU A O 1
ATOM 789 N N . THR A 1 98 ? -3.733 -10.181 -0.759 1.00 87.12 98 THR A N 1
ATOM 790 C CA . THR A 1 98 ? -3.430 -10.110 0.671 1.00 87.12 98 THR A CA 1
ATOM 791 C C . THR A 1 98 ? -4.349 -9.109 1.367 1.00 87.12 98 THR A C 1
ATOM 793 O O . THR A 1 98 ? -4.910 -9.399 2.429 1.00 87.12 98 THR A O 1
ATOM 796 N N . PHE A 1 99 ? -4.561 -7.945 0.755 1.00 86.44 99 PHE A N 1
ATOM 797 C CA . PHE A 1 99 ? -5.491 -6.932 1.233 1.00 86.44 99 PHE A CA 1
ATOM 798 C C . PHE A 1 99 ? -6.929 -7.468 1.301 1.00 86.44 99 PHE A C 1
ATOM 800 O O . PHE A 1 99 ? -7.575 -7.328 2.341 1.00 86.44 99 PHE A O 1
ATOM 807 N N . GLU A 1 100 ? -7.407 -8.157 0.264 1.00 83.31 100 GLU A N 1
ATOM 808 C CA . GLU A 1 100 ? -8.743 -8.759 0.203 1.00 83.31 100 GLU A CA 1
ATOM 809 C C . GLU A 1 100 ? -8.921 -9.888 1.234 1.00 83.31 100 GLU A C 1
ATOM 811 O O . GLU A 1 100 ? -9.958 -9.976 1.905 1.00 83.31 100 GLU A O 1
ATOM 816 N N . LYS A 1 101 ? -7.892 -10.717 1.451 1.00 85.31 101 LYS A N 1
ATOM 817 C CA . LYS A 1 101 ? -7.873 -11.744 2.509 1.00 85.31 101 LYS A CA 1
ATOM 818 C C . LYS A 1 101 ? -7.989 -11.109 3.895 1.00 85.31 101 LYS A C 1
ATOM 820 O O . LYS A 1 101 ? -8.756 -11.593 4.734 1.00 85.31 101 LYS A O 1
ATOM 825 N N . ILE A 1 102 ? -7.249 -10.028 4.159 1.00 84.69 102 ILE A N 1
ATOM 826 C CA . ILE A 1 102 ? -7.316 -9.308 5.440 1.00 84.69 102 ILE A CA 1
ATOM 827 C C . ILE A 1 102 ? -8.674 -8.623 5.597 1.00 84.69 102 ILE A C 1
ATOM 829 O O . ILE A 1 102 ? -9.242 -8.687 6.691 1.00 84.69 102 ILE A O 1
ATOM 833 N N . TYR A 1 103 ? -9.200 -8.016 4.532 1.00 82.50 103 TYR A N 1
ATOM 834 C CA . TYR A 1 103 ? -10.537 -7.428 4.478 1.00 82.50 103 TYR A CA 1
ATOM 835 C C . TYR A 1 103 ? -11.604 -8.446 4.869 1.00 82.50 103 TYR A C 1
ATOM 837 O O . TYR A 1 103 ? -12.286 -8.270 5.880 1.00 82.50 103 TYR A O 1
ATOM 845 N N . SER A 1 104 ? -11.660 -9.570 4.158 1.00 80.50 104 SER A N 1
ATOM 846 C CA . SER A 1 104 ? -12.661 -10.620 4.359 1.00 80.50 104 SER A CA 1
ATOM 847 C C . SER A 1 104 ? -12.635 -11.185 5.783 1.00 80.50 104 SER A C 1
ATOM 849 O O . SER A 1 104 ? -13.680 -11.420 6.386 1.00 80.50 104 SER A O 1
ATOM 851 N N . LYS A 1 105 ? -11.442 -11.342 6.376 1.00 82.19 105 LYS A N 1
ATOM 852 C CA . LYS A 1 105 ? -11.277 -11.854 7.748 1.00 82.19 105 LYS A CA 1
ATOM 853 C C . LYS A 1 105 ? -11.553 -10.814 8.840 1.00 82.19 105 LYS A C 1
ATOM 855 O O . LYS A 1 105 ? -11.884 -11.192 9.963 1.00 82.19 105 LYS A O 1
ATOM 860 N N . ASN A 1 106 ? -11.399 -9.519 8.551 1.00 78.62 106 ASN A N 1
ATOM 861 C CA . ASN A 1 106 ? -11.449 -8.444 9.551 1.00 78.62 106 ASN A CA 1
ATOM 862 C C . ASN A 1 106 ? -12.544 -7.401 9.303 1.00 78.62 106 ASN A C 1
ATOM 864 O O . ASN A 1 106 ? -12.511 -6.343 9.934 1.00 78.62 106 ASN A O 1
ATOM 868 N N . LEU A 1 107 ? -13.530 -7.708 8.460 1.00 68.75 107 LEU A N 1
ATOM 869 C CA . LEU A 1 107 ? -14.710 -6.876 8.189 1.00 68.75 107 LEU A CA 1
ATOM 870 C C . LEU A 1 107 ? -15.393 -6.351 9.465 1.00 68.75 107 LEU A C 1
ATOM 872 O O . LEU A 1 107 ? -15.856 -5.219 9.504 1.00 68.75 107 LEU A O 1
ATOM 876 N N . HIS A 1 108 ? -15.398 -7.149 10.535 1.00 71.50 108 HIS A N 1
ATOM 877 C CA . HIS A 1 108 ? -15.984 -6.790 11.831 1.00 71.50 108 HIS A CA 1
ATOM 878 C C . HIS A 1 108 ? -15.029 -6.019 12.765 1.00 71.50 108 HIS A C 1
ATOM 880 O O . HIS A 1 108 ? -15.474 -5.462 13.764 1.00 71.50 108 HIS A O 1
ATOM 886 N N . LYS A 1 109 ? -13.719 -5.991 12.477 1.00 72.94 109 LYS A N 1
ATOM 887 C CA . LYS A 1 109 ? -12.690 -5.358 13.331 1.00 72.94 109 LYS A CA 1
ATOM 888 C C . LYS A 1 109 ? -12.215 -4.008 12.808 1.00 72.94 109 LYS A C 1
ATOM 890 O O . LYS A 1 109 ? -11.576 -3.262 13.545 1.00 72.94 109 LYS A O 1
ATOM 895 N N . ARG A 1 110 ? -12.459 -3.700 11.533 1.00 74.00 110 ARG A N 1
ATOM 896 C CA . ARG A 1 110 ? -11.971 -2.481 10.883 1.00 74.00 110 ARG A CA 1
ATOM 897 C C . ARG A 1 110 ? -13.085 -1.848 10.072 1.00 74.00 110 ARG A C 1
ATOM 899 O O . ARG A 1 110 ? -13.751 -2.515 9.296 1.00 74.00 110 ARG A O 1
ATOM 906 N N . ARG A 1 111 ? -13.241 -0.536 10.234 1.00 72.38 111 ARG A N 1
ATOM 907 C CA . ARG A 1 111 ? -14.263 0.251 9.533 1.00 72.38 111 ARG A CA 1
ATOM 908 C C . ARG A 1 111 ? -13.813 0.759 8.161 1.00 72.38 111 ARG A C 1
ATOM 910 O O . ARG A 1 111 ? -14.653 1.052 7.323 1.00 72.38 111 ARG A O 1
ATOM 917 N N . PHE A 1 112 ? -12.504 0.874 7.950 1.00 76.19 112 PHE A N 1
ATOM 918 C CA . PHE A 1 112 ? -11.926 1.489 6.758 1.00 76.19 112 PHE A CA 1
ATOM 919 C C . PHE A 1 112 ? -10.871 0.581 6.139 1.00 76.19 112 PHE A C 1
ATOM 921 O O . PHE A 1 112 ? -9.986 0.093 6.854 1.00 76.19 112 PHE A O 1
ATOM 928 N N . PHE A 1 113 ? -10.977 0.413 4.826 1.00 78.56 113 PHE A N 1
ATOM 929 C CA . PHE A 1 113 ? -10.074 -0.340 3.969 1.00 78.56 113 PHE A CA 1
ATOM 930 C C . PHE A 1 113 ? -9.822 0.502 2.724 1.00 78.56 113 PHE A C 1
ATOM 932 O O . PHE A 1 113 ? -10.773 0.858 2.034 1.00 78.56 113 PHE A O 1
ATOM 939 N N . VAL A 1 114 ? -8.565 0.857 2.483 1.00 78.44 114 VAL A N 1
ATOM 940 C CA . VAL A 1 114 ? -8.159 1.716 1.368 1.00 78.44 114 VAL A CA 1
ATOM 941 C C . VAL A 1 114 ? -7.068 1.001 0.587 1.00 78.44 114 VAL A C 1
ATOM 943 O O . VAL A 1 114 ? -6.065 0.598 1.173 1.00 78.44 114 VAL A O 1
ATOM 946 N N . PHE A 1 115 ? -7.264 0.830 -0.714 1.00 82.38 115 PHE A N 1
ATOM 947 C CA . PHE A 1 115 ? -6.257 0.281 -1.614 1.00 82.38 115 PHE A CA 1
ATOM 948 C C . PHE A 1 115 ? -5.864 1.361 -2.612 1.00 82.38 115 PHE A C 1
ATOM 950 O O . PHE A 1 115 ? -6.734 2.022 -3.164 1.00 82.38 115 PHE A O 1
ATOM 957 N N . ILE A 1 116 ? -4.566 1.563 -2.812 1.00 79.50 116 ILE A N 1
ATOM 958 C CA . ILE A 1 116 ? -4.032 2.646 -3.634 1.00 79.50 116 ILE A CA 1
ATOM 959 C C . ILE A 1 116 ? -3.090 2.021 -4.652 1.00 79.50 116 ILE A C 1
ATOM 961 O O . ILE A 1 116 ? -2.001 1.563 -4.309 1.00 79.50 116 ILE A O 1
ATOM 965 N N . GLY A 1 117 ? -3.528 1.979 -5.901 1.00 79.00 117 GLY A N 1
ATOM 966 C CA . GLY A 1 117 ? -2.792 1.376 -7.005 1.00 79.00 117 GLY A CA 1
ATOM 967 C C . GLY A 1 117 ? -2.955 2.177 -8.290 1.00 79.00 117 GLY A C 1
ATOM 968 O O . GLY A 1 117 ? -3.697 3.156 -8.329 1.00 79.00 117 GLY A O 1
ATOM 969 N N . ASP A 1 118 ? -2.255 1.756 -9.341 1.00 73.38 118 ASP A N 1
ATOM 970 C CA . ASP A 1 118 ? -2.543 2.224 -10.697 1.00 73.38 118 ASP A CA 1
ATOM 971 C C . ASP A 1 118 ? -3.890 1.632 -11.143 1.00 73.38 118 ASP A C 1
ATOM 973 O O . ASP A 1 118 ? -4.136 0.440 -10.952 1.00 73.38 118 ASP A O 1
ATOM 977 N N .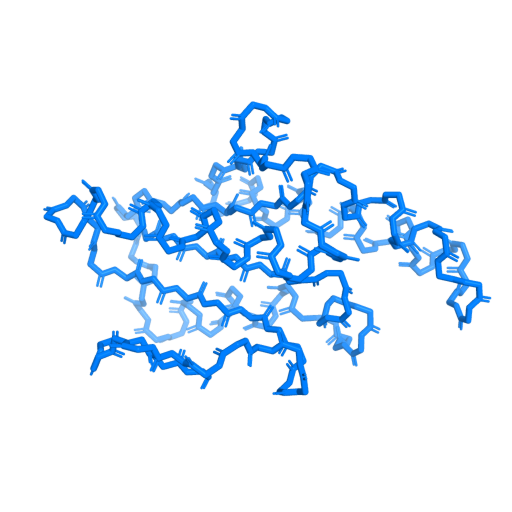 GLU A 1 119 ? -4.763 2.443 -11.742 1.00 67.19 119 GLU A N 1
ATOM 978 C CA . GLU A 1 119 ? -6.083 2.024 -12.236 1.00 67.19 119 GLU A CA 1
ATOM 979 C C . GLU A 1 119 ? -5.994 0.811 -13.178 1.00 67.19 119 GLU A C 1
ATOM 981 O O . GLU A 1 119 ? -6.886 -0.034 -13.200 1.00 67.19 119 GLU A O 1
ATOM 986 N N . LYS A 1 120 ? -4.886 0.680 -13.920 1.00 64.19 120 LYS A N 1
ATOM 987 C CA . LYS A 1 120 ? -4.644 -0.454 -14.826 1.00 64.19 120 LYS A CA 1
ATOM 988 C C . LYS A 1 120 ? -4.230 -1.742 -14.113 1.00 64.19 120 LYS A C 1
ATOM 990 O O . LYS A 1 120 ? -4.265 -2.804 -14.729 1.00 64.19 120 LYS A O 1
ATOM 995 N N . GLU A 1 121 ? -3.799 -1.645 -12.859 1.00 64.25 121 GLU A N 1
ATOM 996 C CA . GLU A 1 121 ? -3.280 -2.755 -12.057 1.00 64.25 121 GLU A CA 1
ATOM 997 C C . GLU A 1 121 ? -4.231 -3.188 -10.944 1.00 64.25 121 GLU A C 1
ATOM 999 O O . GLU A 1 121 ? -4.080 -4.290 -10.426 1.00 64.25 121 GLU A O 1
ATOM 1004 N N . ILE A 1 122 ? -5.199 -2.347 -10.568 1.00 59.06 122 ILE A N 1
ATOM 1005 C CA . ILE A 1 122 ? -6.227 -2.699 -9.589 1.00 59.06 122 ILE A CA 1
ATOM 1006 C C . ILE A 1 122 ? -7.152 -3.753 -10.223 1.00 59.06 122 ILE A C 1
ATOM 1008 O O . ILE A 1 122 ? -7.869 -3.444 -11.180 1.00 59.06 122 ILE A O 1
ATOM 1012 N N . PRO A 1 123 ? -7.180 -4.999 -9.711 1.00 57.81 123 PRO A N 1
ATOM 1013 C CA . PRO A 1 123 ? -8.141 -5.994 -10.165 1.00 57.81 123 PRO A CA 1
ATOM 1014 C C . PRO A 1 123 ? -9.560 -5.472 -9.933 1.00 57.81 123 PRO A C 1
ATOM 1016 O O . PRO A 1 123 ? -9.840 -4.862 -8.901 1.00 57.81 123 PRO A O 1
ATOM 1019 N N . VAL A 1 124 ? -10.468 -5.713 -10.883 1.00 53.47 124 VAL A N 1
ATOM 1020 C CA . VAL A 1 124 ? -11.874 -5.301 -10.753 1.00 53.47 124 VAL A CA 1
ATOM 1021 C C . VAL A 1 124 ? -12.445 -5.881 -9.455 1.00 53.47 124 VAL A C 1
ATOM 1023 O O . VAL A 1 124 ? -12.587 -7.097 -9.318 1.00 53.47 124 VAL A O 1
ATOM 1026 N N . PHE A 1 125 ? -12.757 -5.007 -8.494 1.00 53.56 125 PHE A N 1
ATOM 1027 C CA . PHE A 1 125 ? -13.273 -5.401 -7.186 1.00 53.56 125 PHE A CA 1
ATOM 1028 C C . PHE A 1 125 ? -14.590 -6.172 -7.332 1.00 53.56 125 PHE A C 1
ATOM 1030 O O . PHE A 1 125 ? -15.594 -5.631 -7.791 1.00 53.56 125 PHE A O 1
ATOM 1037 N N . ASN A 1 126 ? -14.635 -7.409 -6.833 1.00 46.97 126 ASN A N 1
ATOM 1038 C CA . ASN A 1 126 ? -15.886 -8.169 -6.699 1.00 46.97 126 ASN A CA 1
ATOM 1039 C C . ASN A 1 126 ? -16.689 -7.800 -5.434 1.00 46.97 126 ASN A C 1
ATOM 1041 O O . ASN A 1 126 ? -17.706 -8.422 -5.122 1.00 46.97 126 ASN A O 1
ATOM 1045 N N . SER A 1 127 ? -16.256 -6.780 -4.689 1.00 45.50 127 SER A N 1
ATOM 1046 C CA . SER A 1 127 ? -16.871 -6.358 -3.432 1.00 45.50 127 SER A CA 1
ATOM 1047 C C . SER A 1 127 ? -17.554 -4.997 -3.595 1.00 45.50 127 SER A C 1
ATOM 1049 O O . SER A 1 127 ? -16.908 -3.997 -3.895 1.00 45.50 127 SER A O 1
ATOM 1051 N N . LYS A 1 128 ? -18.864 -4.937 -3.310 1.00 43.84 128 LYS A N 1
ATOM 1052 C CA . LYS A 1 128 ? -19.698 -3.715 -3.368 1.00 43.84 128 LYS A CA 1
ATOM 1053 C C . LYS A 1 128 ? -19.274 -2.590 -2.399 1.00 43.84 128 LYS A C 1
ATOM 1055 O O . LYS A 1 128 ? -19.926 -1.554 -2.370 1.00 43.84 128 LYS A O 1
ATOM 1060 N N . ASN A 1 129 ? -18.236 -2.798 -1.587 1.00 42.75 129 ASN A N 1
ATOM 1061 C CA . ASN A 1 129 ? -17.889 -1.955 -0.440 1.00 42.75 129 ASN A CA 1
ATOM 1062 C C . ASN A 1 129 ? -16.440 -1.429 -0.459 1.00 42.75 129 ASN A C 1
ATOM 1064 O O . ASN A 1 129 ? -15.980 -0.934 0.570 1.00 42.75 129 ASN A O 1
ATOM 1068 N N . ILE A 1 130 ? -15.703 -1.561 -1.569 1.00 45.34 130 ILE A N 1
ATOM 1069 C CA . ILE A 1 130 ? -14.341 -1.018 -1.697 1.00 45.34 130 ILE A CA 1
ATOM 1070 C C . ILE A 1 130 ? -14.345 0.038 -2.804 1.00 45.34 130 ILE A C 1
ATOM 1072 O O . ILE A 1 130 ? -14.761 -0.246 -3.923 1.00 45.34 130 ILE A O 1
ATOM 1076 N N . ALA A 1 131 ? -13.934 1.260 -2.463 1.00 43.50 131 ALA A N 1
ATOM 1077 C CA . ALA A 1 131 ? -13.705 2.327 -3.431 1.00 43.50 131 ALA A CA 1
ATOM 1078 C C . ALA A 1 131 ? -12.267 2.217 -3.961 1.00 43.50 131 ALA A C 1
ATOM 1080 O O . ALA A 1 131 ? -11.348 2.042 -3.155 1.00 43.50 131 ALA A O 1
ATOM 1081 N N . ALA A 1 132 ? -12.121 2.280 -5.287 1.00 41.59 132 ALA A N 1
ATOM 1082 C CA . ALA A 1 132 ? -10.850 2.464 -5.984 1.00 41.59 132 ALA A CA 1
ATOM 1083 C C . ALA A 1 132 ? -10.487 3.954 -5.998 1.00 41.59 132 ALA A C 1
ATOM 1085 O O . ALA A 1 132 ? -11.413 4.761 -6.257 1.00 41.59 132 ALA A O 1
#

Mean predicted aligned error: 8.82 Å

Foldseek 3Di:
DEEEEALQLLVVDDCSVVVVVVCCVVVVVDPLPDAYEYEYELCSLVVLVVPPVDDPVSSVVSVVSNVVSCVVSVYHYDHDNVLFDPPDPDPLRRRQVSLVVCCVVCVVPDDDRYYHYDPVSRDDDPDPPYDD

Solvent-accessible surface area (backbone atoms only — not comparable to full-atom values): 7718 Å² total; per-residue (Å²): 55,40,36,36,55,30,48,65,33,56,72,75,31,86,61,38,68,60,50,54,51,49,49,31,49,74,69,54,70,53,44,103,83,57,72,31,35,35,45,40,54,65,54,36,62,56,52,44,69,62,37,83,92,50,59,69,68,61,41,55,48,50,57,50,50,55,53,50,52,29,59,78,69,67,35,47,77,47,50,61,65,89,65,46,64,87,86,45,97,43,68,52,55,26,45,47,54,36,49,50,54,50,43,73,76,32,60,90,79,41,93,44,71,44,61,44,55,46,81,93,57,53,73,85,75,92,51,101,83,62,70,123

Sequence (132 aa):
GLVAITSAALLNTEEAIKRIFDIFEQQKIIRDDGNWDMLVHPEIIENIIAAKHVNLEKRLGLQHEVKENAKQRKIKILNHSSLFDKDQPNESNSLYETFEKIYSKNLHKRRFFVFIGDEKEIPVFNSKNIAA

Nearest PDB structures (foldseek):
  3ix7-assembly1_B  TM=4.617E-01  e=1.478E-01  Thermus thermophilus HB8
  2c2g-assembly1_B  TM=4.292E-01  e=6.628E-01  Arabidopsis thaliana
  2c2g-assembly1_A  TM=4.276E-01  e=7.056E-01  Arabidopsis thaliana
  5k8j-assembly1_B  TM=3.950E-01  e=4.555E-01  Caulobacter vibrioides CB15
  8hub-assembly1_B  TM=3.392E-01  e=7.511E-01  Homo sapiens

pLDDT: mean 71.3, std 10.43, range [41.59, 87.12]

Organism: NCBI:txid144679